Protein AF-A0A1K1T099-F1 (afdb_monomer_lite)

Foldseek 3Di:
DQDDLVNLLVCLVVVVLVVSLVSLVSVLVVCVVVVLVVLNVLSVVLNVVSVVSPSVVNVVSSVVSVVSVCVVVVVVPPPPPPDD

pLDDT: mean 84.73, std 11.06, range [43.66, 93.56]

Sequence (84 aa):
MVASLETIRATVAGGDVAVALACLHALKGAFAIIDEAEVMAACVRLEERGARGDVAEIDQALDELAALIDAALSRRAPRAVAPC

Secondary structure (DSSP, 8-state):
-PPPHHHHHHHHHTT-HHHHHHHHHHHHHHHHHTT-HHHHHHHHHHHHHHTTT-HHHHHHHHHHHHHHHHHHHHHHS-------

Radius of gyration: 14.25 Å; chains: 1; bounding box: 44×34×29 Å

Structure (mmCIF, N/CA/C/O backbone):
data_AF-A0A1K1T099-F1
#
_entry.id   AF-A0A1K1T099-F1
#
loop_
_atom_site.group_PDB
_atom_site.id
_atom_site.type_symbol
_atom_site.label_atom_id
_atom_site.label_alt_id
_atom_site.label_comp_id
_atom_site.label_asym_id
_atom_site.label_entity_id
_atom_site.label_seq_id
_atom_site.pdbx_PDB_ins_code
_atom_site.Cartn_x
_atom_site.Cartn_y
_atom_site.Cartn_z
_atom_site.occupancy
_atom_site.B_iso_or_equiv
_atom_site.auth_seq_id
_atom_site.auth_comp_id
_atom_site.auth_asym_id
_atom_site.auth_atom_id
_atom_site.pdbx_PDB_model_num
ATOM 1 N N . MET A 1 1 ? 13.615 8.383 2.623 1.00 43.66 1 MET A N 1
ATOM 2 C CA . MET A 1 1 ? 13.320 7.062 3.215 1.00 43.66 1 MET A CA 1
ATOM 3 C C . MET A 1 1 ? 12.025 6.576 2.601 1.00 43.66 1 MET A C 1
ATOM 5 O O . MET A 1 1 ? 11.030 7.272 2.738 1.00 43.66 1 MET A O 1
ATOM 9 N N . VAL A 1 2 ? 12.043 5.463 1.868 1.00 53.69 2 VAL A N 1
ATOM 10 C CA . VAL A 1 2 ? 10.800 4.799 1.445 1.00 53.69 2 VAL A CA 1
ATOM 11 C C . VAL A 1 2 ? 10.196 4.181 2.705 1.00 53.69 2 VAL A C 1
ATOM 13 O O . VAL A 1 2 ? 10.917 3.514 3.447 1.00 53.69 2 VAL A O 1
ATOM 16 N N . ALA A 1 3 ? 8.932 4.473 3.009 1.00 66.69 3 ALA A N 1
ATOM 17 C CA . ALA A 1 3 ? 8.266 3.888 4.168 1.00 66.69 3 ALA A CA 1
ATOM 18 C C . ALA A 1 3 ? 8.126 2.371 3.973 1.00 66.69 3 ALA A C 1
ATOM 20 O O . ALA A 1 3 ? 7.775 1.919 2.882 1.00 66.69 3 ALA A O 1
ATOM 21 N N . SER A 1 4 ? 8.409 1.588 5.016 1.00 79.56 4 SER A N 1
ATOM 22 C CA . SER A 1 4 ? 8.150 0.147 4.995 1.00 79.56 4 SER A CA 1
ATOM 23 C C . SER A 1 4 ? 6.642 -0.117 5.033 1.00 79.56 4 SER A C 1
ATOM 25 O O . SER A 1 4 ? 5.880 0.682 5.580 1.00 79.56 4 SER A O 1
ATOM 27 N N . LEU A 1 5 ? 6.201 -1.262 4.506 1.00 85.56 5 LEU A N 1
ATOM 28 C CA . LEU A 1 5 ? 4.799 -1.693 4.623 1.00 85.56 5 LEU A CA 1
ATOM 29 C C . LEU A 1 5 ? 4.335 -1.761 6.086 1.00 85.56 5 LEU A C 1
ATOM 31 O O . LEU A 1 5 ? 3.194 -1.432 6.387 1.00 85.56 5 LEU A O 1
ATOM 35 N N . GLU A 1 6 ? 5.235 -2.113 7.002 1.00 86.50 6 GLU A N 1
ATOM 36 C CA . GLU A 1 6 ? 4.990 -2.092 8.447 1.00 86.50 6 GLU A CA 1
ATOM 37 C C . GLU A 1 6 ? 4.664 -0.680 8.964 1.00 86.50 6 GLU A C 1
ATOM 39 O O . GLU A 1 6 ? 3.726 -0.505 9.738 1.00 86.50 6 GLU A O 1
ATOM 44 N N . THR A 1 7 ? 5.365 0.348 8.471 1.00 88.00 7 THR A N 1
ATOM 45 C CA . THR A 1 7 ? 5.067 1.752 8.808 1.00 88.00 7 THR A CA 1
ATOM 46 C C . THR A 1 7 ? 3.675 2.154 8.312 1.00 88.00 7 THR A C 1
ATOM 48 O O . THR A 1 7 ? 2.928 2.845 9.007 1.00 88.00 7 THR A O 1
ATOM 51 N N . ILE A 1 8 ? 3.294 1.693 7.117 1.00 89.06 8 ILE A N 1
ATOM 52 C CA . ILE A 1 8 ? 1.969 1.956 6.544 1.00 89.06 8 ILE A CA 1
ATOM 53 C C . ILE A 1 8 ? 0.881 1.287 7.398 1.00 89.06 8 ILE A C 1
ATOM 55 O O . ILE A 1 8 ? -0.094 1.937 7.755 1.00 89.06 8 ILE A O 1
ATOM 59 N N . ARG A 1 9 ? 1.071 0.036 7.831 1.00 89.56 9 ARG A N 1
ATOM 60 C CA . ARG A 1 9 ? 0.119 -0.637 8.736 1.00 89.56 9 ARG A CA 1
ATOM 61 C C . ARG A 1 9 ? -0.007 0.056 10.086 1.00 89.56 9 ARG A C 1
ATOM 63 O O . ARG A 1 9 ? -1.120 0.261 10.560 1.00 89.56 9 ARG A O 1
ATOM 70 N N . ALA A 1 10 ? 1.112 0.457 10.688 1.00 89.94 10 ALA A N 1
ATOM 71 C CA . ALA A 1 10 ? 1.104 1.141 11.979 1.00 89.94 10 ALA A CA 1
ATOM 72 C C .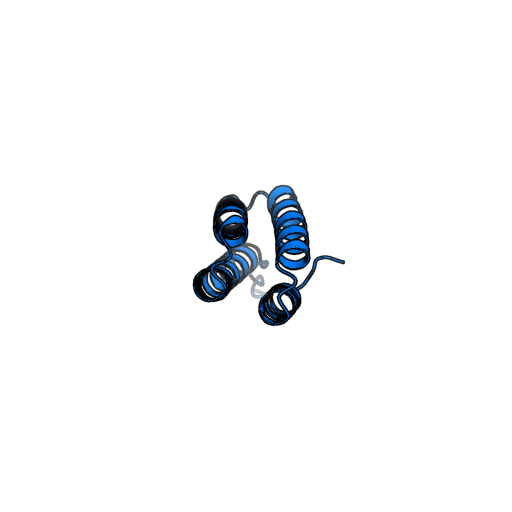 ALA A 1 10 ? 0.331 2.471 11.921 1.00 89.94 10 ALA A C 1
ATOM 74 O O . ALA A 1 10 ? -0.433 2.782 12.831 1.00 89.94 10 ALA A O 1
ATOM 75 N N . THR A 1 11 ? 0.487 3.232 10.833 1.00 89.50 11 THR A N 1
ATOM 76 C CA . THR A 1 11 ? -0.243 4.497 10.631 1.00 89.50 11 THR A CA 1
ATOM 77 C C . THR A 1 11 ? -1.734 4.278 10.390 1.00 89.50 11 THR A C 1
ATOM 79 O O . THR A 1 11 ? -2.548 4.994 10.968 1.00 89.50 11 THR A O 1
A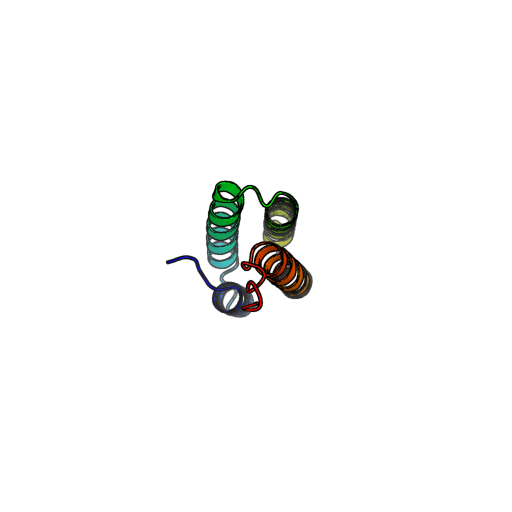TOM 82 N N . VAL A 1 12 ? -2.114 3.245 9.630 1.00 87.81 12 VAL A N 1
ATOM 83 C CA . VAL A 1 12 ? -3.522 2.841 9.475 1.00 87.81 12 VAL A CA 1
ATOM 84 C C . VAL A 1 12 ? -4.136 2.445 10.823 1.00 87.81 12 VAL A C 1
ATOM 86 O O . VAL A 1 12 ? -5.201 2.948 11.176 1.00 87.81 12 VAL A O 1
ATOM 89 N N . ALA A 1 13 ? -3.455 1.604 11.607 1.00 87.62 13 ALA A N 1
ATOM 90 C CA . ALA A 1 13 ? -3.926 1.162 12.922 1.00 87.62 13 ALA A CA 1
ATOM 91 C C . ALA A 1 13 ? -4.033 2.312 13.942 1.00 87.62 13 ALA A C 1
ATOM 93 O O . ALA A 1 13 ? -4.896 2.285 14.817 1.00 87.62 13 ALA A O 1
ATOM 94 N N . GLY A 1 14 ? -3.181 3.334 13.814 1.00 88.25 14 GLY A N 1
ATOM 95 C CA . GLY A 1 14 ? -3.239 4.566 14.605 1.00 88.25 14 GLY A CA 1
ATOM 96 C C . GLY A 1 14 ? -4.354 5.537 14.199 1.00 88.25 14 GLY A C 1
ATOM 97 O O . GLY A 1 14 ? -4.570 6.524 14.896 1.00 88.25 14 GLY A O 1
ATOM 98 N N . GLY A 1 15 ? -5.070 5.271 13.099 1.00 86.25 15 GLY A N 1
ATOM 99 C CA . GLY A 1 15 ? -6.111 6.151 12.555 1.00 86.25 15 GLY A CA 1
ATOM 100 C C . GLY A 1 15 ? -5.588 7.255 11.626 1.00 86.25 15 GLY A C 1
ATOM 101 O O . GLY A 1 15 ? -6.378 8.021 11.074 1.00 86.25 15 GLY A O 1
ATOM 102 N N . ASP A 1 16 ? -4.278 7.308 11.378 1.00 89.50 16 ASP A N 1
ATOM 103 C CA . ASP A 1 16 ? -3.619 8.303 10.530 1.00 89.50 16 ASP A CA 1
ATOM 104 C C . ASP A 1 16 ? -3.642 7.887 9.048 1.00 89.50 16 ASP A C 1
ATOM 106 O O . ASP A 1 16 ? -2.614 7.801 8.368 1.00 89.50 16 ASP A O 1
ATOM 110 N N . VAL A 1 17 ? -4.843 7.643 8.514 1.00 84.81 17 VAL A N 1
ATOM 111 C CA . VAL A 1 17 ? -5.047 7.156 7.134 1.00 84.81 17 VAL A CA 1
ATOM 112 C C . VAL A 1 17 ? -4.418 8.094 6.095 1.00 84.81 17 VAL A C 1
ATOM 114 O O . VAL A 1 17 ? -3.870 7.638 5.095 1.00 84.81 17 VAL A O 1
ATOM 117 N N . ALA A 1 18 ? -4.414 9.407 6.342 1.00 87.81 18 ALA A N 1
ATOM 118 C CA . ALA A 1 18 ? -3.771 10.378 5.454 1.00 87.81 18 ALA A CA 1
ATOM 119 C C . ALA A 1 18 ? -2.250 10.159 5.333 1.00 87.81 18 ALA A C 1
ATOM 121 O O . ALA A 1 18 ? -1.687 10.285 4.244 1.00 87.81 18 ALA A O 1
ATOM 122 N N . VAL A 1 19 ? -1.586 9.796 6.435 1.00 89.81 19 VAL A N 1
ATOM 123 C CA . VAL A 1 19 ? -0.149 9.492 6.442 1.00 89.81 19 VAL A CA 1
ATOM 124 C C . VAL A 1 19 ? 0.107 8.175 5.714 1.00 89.81 19 VAL A C 1
ATOM 126 O O . VAL A 1 19 ? 1.004 8.108 4.874 1.00 89.81 19 VAL A O 1
ATOM 129 N N . ALA A 1 20 ? -0.729 7.162 5.955 1.00 88.88 20 ALA A N 1
ATOM 130 C CA . ALA A 1 20 ? -0.655 5.887 5.249 1.00 88.88 20 ALA A CA 1
ATOM 131 C C . ALA A 1 20 ? -0.770 6.059 3.723 1.00 88.88 20 ALA A C 1
ATOM 133 O O . ALA A 1 20 ? 0.037 5.508 2.971 1.00 88.88 20 ALA A O 1
ATOM 134 N N . LEU A 1 21 ? -1.717 6.884 3.261 1.00 88.56 21 LEU A N 1
ATOM 135 C CA . LEU A 1 21 ? -1.899 7.215 1.845 1.00 88.56 21 LEU A CA 1
ATOM 136 C C . LEU A 1 21 ? -0.686 7.944 1.249 1.00 88.56 21 LEU A C 1
ATOM 138 O O . LEU A 1 21 ? -0.254 7.617 0.144 1.00 88.56 21 LEU A O 1
ATOM 142 N N . ALA A 1 22 ? -0.087 8.887 1.979 1.00 90.56 22 ALA A N 1
ATOM 143 C CA . ALA A 1 22 ? 1.131 9.564 1.531 1.00 90.56 22 ALA A CA 1
ATOM 144 C C . ALA A 1 22 ? 2.315 8.588 1.393 1.00 90.56 22 ALA A C 1
ATOM 146 O O . ALA A 1 22 ? 3.082 8.656 0.427 1.00 90.56 22 ALA A O 1
ATOM 147 N N . CYS A 1 23 ? 2.446 7.642 2.325 1.00 91.06 23 CYS A N 1
ATOM 148 C CA . CYS A 1 23 ? 3.454 6.589 2.254 1.00 91.06 23 CYS A CA 1
ATOM 149 C C . CYS A 1 23 ? 3.221 5.639 1.067 1.00 91.06 23 CYS A C 1
ATOM 151 O O . CYS A 1 23 ? 4.176 5.319 0.355 1.00 91.06 23 CYS A O 1
ATOM 153 N N . LEU A 1 24 ? 1.971 5.241 0.805 1.00 90.75 24 LEU A N 1
ATOM 154 C CA . LEU A 1 24 ? 1.593 4.446 -0.370 1.00 90.75 24 LEU A CA 1
ATOM 155 C C . LEU A 1 24 ? 1.923 5.166 -1.681 1.00 90.75 24 LEU A C 1
ATOM 157 O O . LEU A 1 24 ? 2.465 4.555 -2.605 1.00 90.75 24 LEU A O 1
ATOM 161 N N . HIS A 1 25 ? 1.674 6.473 -1.744 1.00 90.81 25 HIS A N 1
ATOM 162 C CA . HIS A 1 25 ? 2.005 7.286 -2.908 1.00 90.81 25 HIS A CA 1
ATOM 163 C C . HIS A 1 25 ? 3.513 7.310 -3.191 1.00 90.81 25 HIS A C 1
ATOM 165 O O . HIS A 1 25 ? 3.950 7.138 -4.333 1.00 90.81 25 HIS A O 1
ATOM 171 N N . ALA A 1 26 ? 4.329 7.470 -2.147 1.00 91.38 26 ALA A N 1
ATOM 172 C CA . ALA A 1 26 ? 5.782 7.417 -2.269 1.00 91.38 26 ALA A CA 1
ATOM 173 C C . ALA A 1 26 ? 6.271 6.028 -2.724 1.00 91.38 26 ALA A C 1
ATOM 175 O O . ALA A 1 26 ? 7.155 5.935 -3.578 1.00 91.38 26 ALA A O 1
ATOM 176 N N . LEU A 1 27 ? 5.669 4.953 -2.202 1.00 90.62 27 LEU A N 1
ATOM 177 C CA . LEU A 1 27 ? 5.973 3.575 -2.594 1.00 90.62 27 LEU A CA 1
ATOM 178 C C . LEU A 1 27 ? 5.644 3.326 -4.072 1.00 90.62 27 LEU A C 1
ATOM 180 O O . LEU A 1 27 ? 6.474 2.798 -4.809 1.00 90.62 27 LEU A O 1
ATOM 184 N N . LYS A 1 28 ? 4.475 3.786 -4.534 1.00 91.50 28 LYS A N 1
ATOM 185 C CA . LYS A 1 28 ? 4.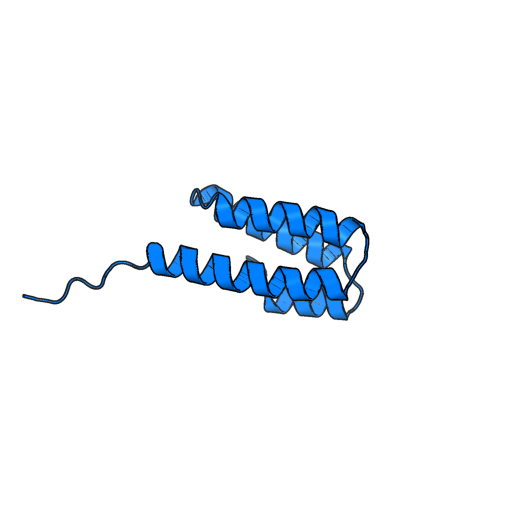088 3.762 -5.951 1.00 91.50 28 LYS A CA 1
ATOM 186 C C . LYS A 1 28 ? 5.134 4.445 -6.832 1.00 91.50 28 LYS A C 1
ATOM 188 O O . LYS A 1 28 ? 5.518 3.887 -7.855 1.00 91.50 28 LYS A O 1
ATOM 193 N N . GLY A 1 29 ? 5.623 5.618 -6.424 1.00 91.38 29 GLY A N 1
ATOM 194 C CA . GLY A 1 29 ? 6.685 6.337 -7.133 1.00 91.38 29 GLY A CA 1
ATOM 195 C C . GLY A 1 29 ? 7.986 5.535 -7.242 1.00 91.38 29 GLY A C 1
ATOM 196 O O . GLY A 1 29 ? 8.598 5.504 -8.306 1.00 91.38 29 GLY A O 1
ATOM 197 N N . ALA A 1 30 ? 8.379 4.825 -6.181 1.00 90.06 30 ALA A N 1
ATOM 198 C CA . ALA A 1 30 ? 9.558 3.959 -6.209 1.00 90.06 30 ALA A CA 1
ATOM 199 C C . ALA A 1 30 ? 9.407 2.796 -7.208 1.00 90.06 30 ALA A C 1
ATOM 201 O O . ALA A 1 30 ? 10.335 2.517 -7.966 1.00 90.06 30 ALA A O 1
ATOM 202 N N . PHE A 1 31 ? 8.233 2.158 -7.262 1.00 90.38 31 PHE A N 1
ATOM 203 C CA . PHE A 1 31 ? 7.960 1.084 -8.224 1.00 90.38 31 PHE A CA 1
ATOM 204 C C . PHE A 1 31 ? 7.770 1.581 -9.663 1.00 90.38 31 PHE A C 1
ATOM 206 O O . PHE A 1 31 ? 8.109 0.859 -10.599 1.00 90.38 31 PHE A O 1
ATOM 213 N N . ALA A 1 32 ? 7.334 2.830 -9.850 1.00 91.06 32 ALA A N 1
ATOM 214 C CA . ALA A 1 32 ? 7.295 3.476 -11.161 1.00 91.06 32 ALA A CA 1
ATOM 215 C C . ALA A 1 32 ? 8.691 3.671 -11.764 1.00 91.06 32 ALA A C 1
ATOM 217 O O . ALA A 1 32 ? 8.868 3.489 -12.964 1.00 91.06 32 ALA A O 1
ATOM 218 N N . ILE A 1 33 ? 9.699 3.976 -10.940 1.00 91.88 33 ILE A N 1
ATOM 219 C CA . ILE A 1 33 ? 11.093 4.117 -11.398 1.00 91.88 33 ILE A CA 1
ATOM 220 C C . ILE A 1 33 ? 11.632 2.799 -11.968 1.00 91.88 33 ILE A C 1
ATOM 222 O O . ILE A 1 33 ? 12.446 2.818 -12.889 1.00 91.88 33 ILE A O 1
ATOM 226 N N . ILE A 1 34 ? 11.192 1.660 -11.427 1.00 88.62 34 ILE A N 1
ATOM 227 C CA . ILE A 1 34 ? 11.648 0.338 -11.866 1.00 88.62 34 ILE A CA 1
ATOM 228 C C . ILE A 1 34 ? 10.683 -0.354 -12.835 1.00 88.62 34 ILE A C 1
ATOM 230 O O . ILE A 1 34 ? 10.959 -1.485 -13.215 1.00 88.62 34 ILE A O 1
ATOM 234 N N . ASP A 1 35 ? 9.614 0.308 -13.279 1.00 89.94 35 ASP A N 1
ATOM 235 C CA . ASP A 1 35 ? 8.619 -0.223 -14.226 1.00 89.94 35 ASP A CA 1
ATOM 236 C C . ASP A 1 35 ? 7.893 -1.495 -13.730 1.00 89.94 35 ASP A C 1
ATOM 238 O O . ASP A 1 35 ? 7.704 -2.471 -14.452 1.00 89.94 35 ASP A O 1
ATOM 242 N N . GLU A 1 36 ? 7.501 -1.520 -12.451 1.00 91.56 36 GLU A N 1
ATOM 243 C CA . GLU A 1 36 ? 6.668 -2.594 -11.883 1.00 91.56 36 GLU A CA 1
ATOM 244 C C . GLU A 1 36 ? 5.178 -2.226 -11.930 1.00 91.56 36 GLU A C 1
ATOM 246 O O . GLU A 1 36 ? 4.573 -1.814 -10.934 1.00 91.56 36 GLU A O 1
ATOM 251 N N . ALA A 1 37 ? 4.571 -2.392 -13.106 1.00 89.69 37 ALA A N 1
ATOM 252 C CA . ALA A 1 37 ? 3.183 -2.004 -13.364 1.00 89.69 37 ALA A CA 1
ATOM 253 C C . ALA A 1 37 ? 2.158 -2.681 -12.430 1.00 89.69 37 ALA A C 1
ATOM 255 O O . ALA A 1 37 ? 1.199 -2.038 -11.996 1.00 89.69 37 ALA A O 1
ATOM 256 N N . GLU A 1 38 ? 2.355 -3.958 -12.082 1.00 90.62 38 GLU A N 1
ATOM 257 C CA . GLU A 1 38 ? 1.443 -4.692 -11.187 1.00 90.62 38 GLU A CA 1
ATO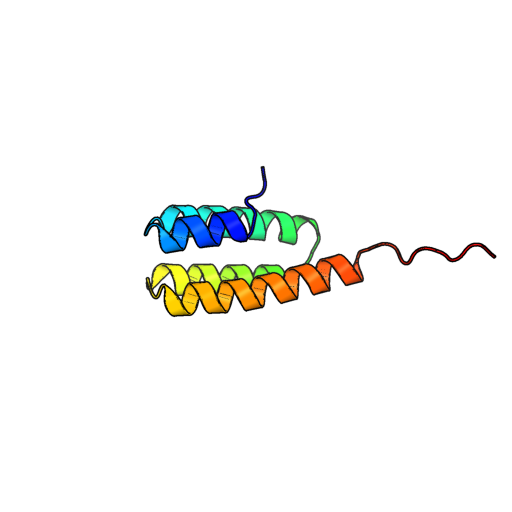M 258 C C . GLU A 1 38 ? 1.430 -4.101 -9.773 1.00 90.62 38 GLU A C 1
ATOM 260 O O . GLU A 1 38 ? 0.360 -3.897 -9.191 1.00 90.62 38 GLU A O 1
ATOM 265 N N . VAL A 1 39 ? 2.613 -3.772 -9.244 1.00 92.06 39 VAL A N 1
ATOM 266 C CA . VAL A 1 39 ? 2.765 -3.164 -7.918 1.00 92.06 39 VAL A CA 1
ATOM 267 C C . VAL A 1 39 ? 2.188 -1.748 -7.920 1.00 92.06 39 VAL A C 1
ATOM 269 O O . VAL A 1 39 ? 1.447 -1.380 -7.011 1.00 92.06 39 VAL A O 1
ATOM 272 N N . MET A 1 40 ? 2.437 -0.969 -8.978 1.00 93.56 40 MET A N 1
ATOM 273 C CA . MET A 1 40 ? 1.844 0.363 -9.128 1.00 93.56 40 MET A CA 1
ATOM 274 C C . MET A 1 40 ? 0.313 0.319 -9.138 1.00 93.56 40 MET A C 1
ATOM 276 O O . MET A 1 40 ? -0.328 1.118 -8.454 1.00 93.56 40 MET A O 1
ATOM 280 N N . ALA A 1 41 ? -0.282 -0.616 -9.884 1.00 91.75 41 ALA A N 1
ATOM 281 C CA . ALA A 1 41 ? -1.731 -0.772 -9.947 1.00 91.75 41 ALA A CA 1
ATOM 282 C C . ALA A 1 41 ? -2.323 -1.180 -8.588 1.00 91.75 41 ALA A C 1
ATOM 284 O O . ALA A 1 41 ? -3.407 -0.721 -8.227 1.00 91.75 41 ALA A O 1
ATOM 285 N N . ALA A 1 42 ? -1.615 -2.012 -7.818 1.00 92.62 42 ALA A N 1
ATOM 286 C CA . ALA A 1 42 ? -2.009 -2.354 -6.455 1.00 92.62 42 ALA A CA 1
ATOM 287 C C . ALA A 1 42 ? -1.974 -1.133 -5.523 1.00 92.62 42 ALA A C 1
ATOM 289 O O . ALA A 1 42 ? -2.945 -0.904 -4.803 1.00 92.62 42 ALA A O 1
ATOM 290 N N . CYS A 1 43 ? -0.933 -0.296 -5.600 1.00 92.62 43 CYS A N 1
ATOM 291 C CA . CYS A 1 43 ? -0.878 0.952 -4.835 1.00 92.62 43 CYS A CA 1
ATOM 292 C C . CYS A 1 43 ? -2.050 1.893 -5.161 1.00 92.62 43 CYS A C 1
ATOM 294 O O . CYS A 1 43 ? -2.637 2.454 -4.244 1.00 92.62 43 CYS A O 1
ATOM 296 N N . VAL A 1 44 ? -2.430 2.037 -6.438 1.00 91.75 44 VAL A N 1
ATOM 297 C CA . VAL A 1 44 ? -3.584 2.872 -6.838 1.00 91.75 44 VAL A CA 1
ATOM 298 C C . VAL A 1 44 ? -4.888 2.350 -6.232 1.00 91.75 44 VAL A C 1
ATOM 300 O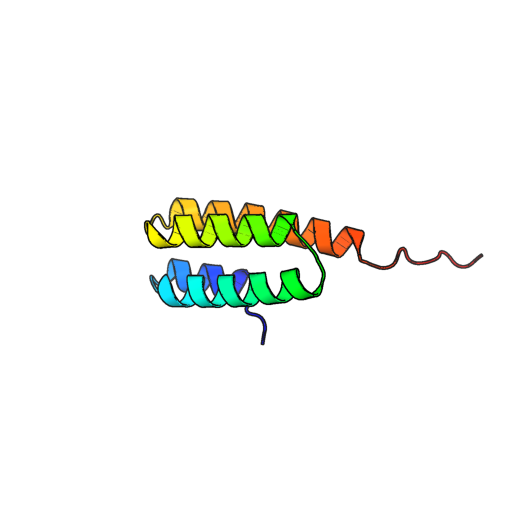 O . VAL A 1 44 ? -5.650 3.121 -5.655 1.00 91.75 44 VAL A O 1
ATOM 303 N N . ARG A 1 45 ? -5.128 1.033 -6.289 1.00 90.62 45 ARG A N 1
ATOM 304 C CA . ARG A 1 45 ? -6.320 0.431 -5.666 1.00 90.62 45 ARG A CA 1
ATOM 305 C C . ARG A 1 45 ? -6.345 0.643 -4.151 1.00 90.62 45 ARG A C 1
ATOM 307 O O . ARG A 1 45 ? -7.411 0.894 -3.596 1.00 90.62 45 ARG A O 1
ATOM 314 N N . LEU A 1 46 ? -5.193 0.568 -3.477 1.00 90.19 46 LEU A N 1
ATOM 315 C CA . LEU A 1 46 ? -5.106 0.887 -2.048 1.00 90.19 46 LEU A CA 1
ATOM 316 C C . LEU A 1 46 ? -5.402 2.358 -1.759 1.00 90.19 46 LEU A C 1
ATOM 318 O O . LEU A 1 46 ? -6.073 2.642 -0.772 1.00 90.19 46 LEU A O 1
ATOM 322 N N . GLU A 1 47 ? -4.921 3.284 -2.591 1.00 90.31 47 GLU A N 1
ATOM 323 C CA . GLU A 1 47 ? -5.210 4.713 -2.432 1.00 90.31 47 GLU A CA 1
ATOM 324 C C . GLU A 1 47 ? -6.729 4.975 -2.504 1.00 90.31 47 GLU A C 1
ATOM 326 O O . GLU A 1 47 ? -7.285 5.677 -1.658 1.00 90.31 47 GLU A O 1
ATOM 331 N N . GLU A 1 48 ? -7.421 4.342 -3.458 1.00 88.19 48 GLU A N 1
ATOM 332 C CA . GLU A 1 48 ? -8.880 4.435 -3.618 1.00 88.19 48 GLU A CA 1
ATOM 333 C C . GLU A 1 48 ? -9.657 3.819 -2.445 1.00 88.19 48 GLU A C 1
ATOM 335 O O . GLU A 1 48 ? -10.660 4.385 -2.004 1.00 88.19 48 GLU A O 1
ATOM 340 N N . ARG A 1 49 ? -9.201 2.671 -1.925 1.00 85.50 49 ARG A N 1
ATOM 341 C CA . ARG A 1 49 ? -9.775 2.019 -0.734 1.00 85.50 49 ARG A CA 1
ATOM 342 C C . ARG A 1 49 ? -9.559 2.857 0.522 1.00 85.50 49 ARG A C 1
ATOM 344 O O . ARG A 1 49 ? -10.498 3.092 1.278 1.00 85.50 49 ARG A O 1
ATOM 351 N N . GLY A 1 50 ? -8.349 3.383 0.707 1.00 83.50 50 GLY A N 1
ATOM 352 C CA . GLY A 1 50 ? -8.005 4.237 1.840 1.00 83.50 50 GLY A CA 1
ATOM 353 C C . GLY A 1 50 ? -8.832 5.519 1.892 1.00 83.50 50 GLY A C 1
ATOM 354 O O . GLY A 1 50 ? -9.243 5.937 2.971 1.00 83.50 50 GLY A O 1
ATOM 355 N N . ALA A 1 51 ? -9.187 6.087 0.737 1.00 83.06 51 ALA A N 1
ATOM 356 C CA . ALA A 1 51 ? -10.098 7.228 0.663 1.00 83.06 51 ALA A CA 1
ATOM 357 C C . ALA A 1 51 ? -11.526 6.923 1.170 1.00 83.06 51 ALA A C 1
ATOM 359 O O . ALA A 1 51 ? -12.248 7.848 1.539 1.00 83.06 51 ALA A O 1
ATOM 360 N N . ARG A 1 52 ? -11.942 5.647 1.209 1.00 83.94 52 ARG A N 1
ATOM 361 C CA . ARG A 1 52 ? -13.247 5.208 1.743 1.00 83.94 52 ARG A CA 1
ATOM 362 C C . ARG A 1 52 ? -13.224 4.942 3.251 1.00 83.94 52 ARG A C 1
ATOM 364 O O . ARG A 1 52 ? -14.290 4.847 3.849 1.00 83.94 52 ARG A O 1
ATOM 371 N N . GLY A 1 53 ? -12.039 4.855 3.859 1.00 76.75 53 GLY A N 1
ATOM 372 C CA . GLY A 1 53 ? -11.866 4.724 5.309 1.00 76.75 53 GLY A CA 1
ATOM 373 C C . GLY A 1 53 ? -12.138 3.332 5.890 1.00 76.75 53 GLY A C 1
ATOM 374 O O . GLY A 1 53 ? -12.251 3.212 7.108 1.00 76.75 53 GLY A O 1
ATOM 375 N N . ASP A 1 54 ? -12.234 2.284 5.067 1.00 81.31 54 ASP A N 1
ATOM 376 C CA . ASP A 1 54 ? -12.392 0.909 5.558 1.00 81.31 54 ASP A CA 1
ATOM 377 C C . ASP A 1 54 ? -11.031 0.319 5.960 1.00 81.31 54 ASP A C 1
ATOM 379 O O . ASP A 1 54 ? -10.263 -0.173 5.136 1.00 81.31 54 ASP A O 1
ATOM 383 N N . VAL A 1 55 ? -10.719 0.399 7.254 1.00 81.44 55 VAL A N 1
ATOM 384 C CA . VAL A 1 55 ? -9.444 -0.061 7.827 1.00 81.44 55 VAL A CA 1
ATOM 385 C C . VAL A 1 55 ? -9.199 -1.556 7.602 1.00 81.44 55 VAL A C 1
ATOM 387 O O . VAL A 1 55 ? -8.061 -1.946 7.343 1.00 81.44 55 VAL A O 1
ATOM 390 N N . ALA A 1 56 ? -10.240 -2.390 7.669 1.00 83.06 56 ALA A N 1
ATOM 391 C CA . ALA A 1 56 ? -10.095 -3.831 7.473 1.00 83.06 56 ALA A CA 1
ATOM 392 C C . ALA A 1 56 ? -9.781 -4.154 6.006 1.00 83.06 56 ALA A C 1
ATOM 394 O O . ALA A 1 56 ? -8.910 -4.978 5.721 1.00 83.06 56 ALA A O 1
ATOM 395 N N . GLU A 1 57 ? -10.438 -3.456 5.075 1.00 84.19 57 GLU A N 1
ATOM 396 C CA . GLU A 1 57 ? -10.145 -3.580 3.646 1.00 84.19 57 GLU A CA 1
ATOM 397 C C . GLU A 1 57 ? -8.721 -3.098 3.317 1.00 84.19 57 GLU A C 1
ATOM 399 O O . GLU A 1 57 ? -8.039 -3.702 2.487 1.00 84.19 57 GLU A O 1
ATOM 404 N N . ILE A 1 58 ? -8.241 -2.039 3.982 1.00 85.69 58 ILE A N 1
ATOM 405 C CA . ILE A 1 58 ? -6.872 -1.531 3.808 1.00 85.69 58 ILE A CA 1
ATOM 406 C C . ILE A 1 58 ? -5.837 -2.562 4.268 1.00 85.69 58 ILE A C 1
ATOM 408 O O . ILE A 1 58 ? -4.861 -2.783 3.553 1.00 85.69 58 ILE A O 1
ATOM 412 N N . ASP A 1 59 ? -6.029 -3.205 5.422 1.00 86.12 59 ASP A N 1
ATOM 413 C CA . ASP A 1 59 ? -5.047 -4.160 5.952 1.00 86.12 59 ASP A CA 1
ATOM 414 C C . ASP A 1 59 ? -4.931 -5.412 5.069 1.00 86.12 59 ASP A C 1
ATOM 416 O O . ASP A 1 59 ? -3.827 -5.808 4.689 1.00 86.12 59 ASP A O 1
ATOM 420 N N . GLN A 1 60 ? -6.064 -5.955 4.608 1.00 86.88 60 GLN A N 1
ATOM 421 C CA . GLN A 1 60 ? -6.059 -7.055 3.639 1.00 86.88 60 GLN A CA 1
ATOM 422 C C . GLN A 1 60 ? -5.376 -6.653 2.323 1.00 86.88 60 GLN A C 1
ATOM 424 O O . GLN A 1 60 ? -4.602 -7.416 1.746 1.00 86.88 60 GLN A O 1
ATOM 429 N N . ALA A 1 61 ? -5.622 -5.434 1.847 1.00 88.38 61 ALA A N 1
ATOM 430 C CA . ALA A 1 61 ? -4.987 -4.934 0.637 1.00 88.38 61 ALA A CA 1
ATOM 431 C C . ALA A 1 61 ? -3.464 -4.744 0.818 1.00 88.38 61 ALA A C 1
ATOM 433 O O . ALA A 1 61 ? -2.694 -4.954 -0.123 1.00 88.38 61 ALA A O 1
ATOM 434 N N . LEU A 1 62 ? -3.004 -4.385 2.021 1.00 90.44 62 LEU A N 1
ATOM 435 C CA . LEU A 1 62 ? -1.578 -4.295 2.344 1.00 90.44 62 LEU A CA 1
ATOM 436 C C . LEU A 1 62 ? -0.890 -5.670 2.322 1.00 90.44 62 LEU A C 1
ATOM 438 O O . LEU A 1 62 ? 0.276 -5.740 1.929 1.00 90.44 62 LEU A O 1
ATOM 442 N N . ASP A 1 63 ? -1.588 -6.756 2.675 1.00 91.44 63 ASP A N 1
ATOM 443 C CA . ASP A 1 63 ? -1.077 -8.129 2.519 1.00 91.44 63 ASP A CA 1
ATOM 444 C C . ASP A 1 63 ? -0.887 -8.508 1.048 1.00 91.44 63 ASP A C 1
ATOM 446 O O . ASP A 1 63 ? 0.169 -9.013 0.660 1.00 91.44 63 ASP A O 1
ATOM 450 N N . GLU A 1 64 ? -1.879 -8.207 0.208 1.00 91.31 64 GLU A N 1
ATOM 451 C CA . GLU A 1 64 ? -1.796 -8.429 -1.240 1.00 91.31 64 GLU A CA 1
ATOM 452 C C . GLU A 1 64 ? -0.629 -7.644 -1.858 1.00 91.31 64 GLU A C 1
ATOM 454 O O . GLU A 1 64 ? 0.129 -8.172 -2.677 1.00 91.31 64 GLU A O 1
ATOM 459 N N . LEU A 1 65 ? -0.449 -6.387 -1.437 1.00 92.25 65 LEU A N 1
ATOM 460 C CA . LEU A 1 65 ? 0.653 -5.542 -1.889 1.00 92.25 65 LEU A CA 1
ATOM 461 C C . LEU A 1 65 ? 2.016 -6.101 -1.459 1.00 92.25 65 LEU A C 1
ATOM 463 O O . LEU A 1 65 ? 2.949 -6.086 -2.261 1.00 92.25 65 LEU A O 1
ATOM 467 N N . ALA A 1 66 ? 2.134 -6.622 -0.234 1.00 91.94 66 ALA A N 1
ATOM 468 C CA . ALA A 1 66 ? 3.359 -7.258 0.248 1.00 91.94 66 ALA A CA 1
ATOM 469 C C . ALA A 1 66 ? 3.762 -8.443 -0.638 1.00 91.94 66 ALA A C 1
ATOM 471 O O . ALA A 1 66 ? 4.896 -8.503 -1.112 1.00 91.94 66 ALA A O 1
ATOM 472 N N . ALA A 1 67 ? 2.811 -9.330 -0.942 1.00 92.12 67 ALA A N 1
ATOM 473 C CA . ALA A 1 67 ? 3.057 -10.489 -1.792 1.00 92.12 67 ALA A CA 1
ATOM 474 C C . ALA A 1 67 ? 3.493 -10.092 -3.215 1.00 92.12 67 ALA A C 1
ATOM 476 O O . ALA A 1 67 ? 4.396 -10.706 -3.788 1.00 92.12 67 ALA A O 1
ATOM 477 N N . LEU A 1 68 ? 2.885 -9.045 -3.787 1.00 92.75 68 LEU A N 1
ATOM 478 C CA . LEU A 1 68 ? 3.266 -8.525 -5.104 1.00 92.75 68 LEU A CA 1
ATOM 479 C C . LEU A 1 68 ? 4.670 -7.920 -5.105 1.00 92.75 68 LEU A C 1
ATOM 481 O O . LEU A 1 68 ? 5.429 -8.144 -6.048 1.00 92.75 68 LEU A O 1
ATOM 485 N N . ILE A 1 69 ? 5.021 -7.178 -4.055 1.00 91.31 69 ILE A N 1
ATOM 486 C CA . ILE A 1 69 ? 6.357 -6.605 -3.887 1.00 91.31 69 ILE A CA 1
ATOM 487 C C . ILE A 1 69 ? 7.400 -7.714 -3.786 1.00 91.31 69 ILE A C 1
ATOM 489 O O . ILE A 1 69 ? 8.385 -7.684 -4.523 1.00 91.31 69 ILE A O 1
ATOM 493 N N . ASP A 1 70 ? 7.168 -8.722 -2.948 1.00 91.12 70 ASP A N 1
ATOM 494 C CA . ASP A 1 70 ? 8.087 -9.848 -2.795 1.00 91.12 70 ASP A CA 1
ATOM 495 C C . ASP A 1 70 ? 8.258 -10.615 -4.109 1.00 91.12 70 ASP A C 1
ATOM 497 O O . ASP A 1 70 ? 9.382 -10.948 -4.494 1.00 91.12 70 ASP A O 1
ATOM 501 N N . ALA A 1 71 ? 7.171 -10.842 -4.850 1.00 90.38 71 ALA A N 1
ATOM 502 C CA . ALA A 1 71 ? 7.226 -11.474 -6.164 1.00 90.38 71 ALA A CA 1
ATOM 503 C C . ALA A 1 71 ? 8.018 -10.627 -7.176 1.00 90.38 71 ALA A C 1
ATOM 505 O O . ALA A 1 71 ? 8.884 -11.155 -7.877 1.00 90.38 71 ALA A O 1
ATOM 506 N N . ALA A 1 72 ? 7.761 -9.318 -7.240 1.00 89.00 72 ALA A N 1
ATOM 507 C CA . ALA A 1 72 ? 8.460 -8.386 -8.123 1.00 89.00 72 ALA A CA 1
ATOM 508 C C . ALA A 1 72 ? 9.964 -8.335 -7.828 1.00 89.00 72 ALA A C 1
ATOM 510 O O . ALA A 1 72 ? 10.791 -8.485 -8.732 1.00 89.00 72 ALA A O 1
ATOM 511 N N . LEU A 1 73 ? 10.330 -8.194 -6.554 1.00 88.44 73 LEU A N 1
ATOM 512 C CA . LEU A 1 73 ? 11.722 -8.166 -6.119 1.00 88.44 73 LEU A CA 1
ATOM 513 C C . LEU A 1 73 ? 12.413 -9.515 -6.349 1.00 88.44 73 LEU A C 1
ATOM 515 O O . LEU A 1 73 ? 13.542 -9.534 -6.831 1.00 88.44 73 LEU A O 1
ATOM 519 N N . SER A 1 74 ? 11.732 -10.637 -6.104 1.00 89.81 74 SER A N 1
ATOM 520 C CA . SER A 1 74 ? 12.275 -11.980 -6.356 1.00 89.81 74 SER A CA 1
ATOM 521 C C . SER A 1 74 ? 12.554 -12.235 -7.839 1.00 89.81 74 SER A C 1
ATOM 523 O O . SER A 1 74 ? 13.556 -12.862 -8.173 1.00 89.81 74 SER A O 1
ATOM 525 N N . ARG A 1 75 ? 11.707 -11.727 -8.748 1.00 86.38 75 ARG A N 1
ATOM 526 C CA . ARG A 1 75 ? 11.946 -11.805 -10.203 1.00 86.38 75 ARG A CA 1
ATOM 527 C C . ARG A 1 75 ? 13.163 -10.991 -10.644 1.00 86.38 75 ARG A C 1
ATOM 529 O O . ARG A 1 75 ? 13.809 -11.353 -11.625 1.00 86.38 75 ARG A O 1
ATOM 536 N N . ARG A 1 76 ? 13.451 -9.889 -9.947 1.00 80.19 76 ARG A N 1
ATOM 537 C CA . ARG A 1 76 ? 14.565 -8.975 -10.246 1.00 80.19 76 ARG A CA 1
ATOM 538 C C . ARG A 1 76 ? 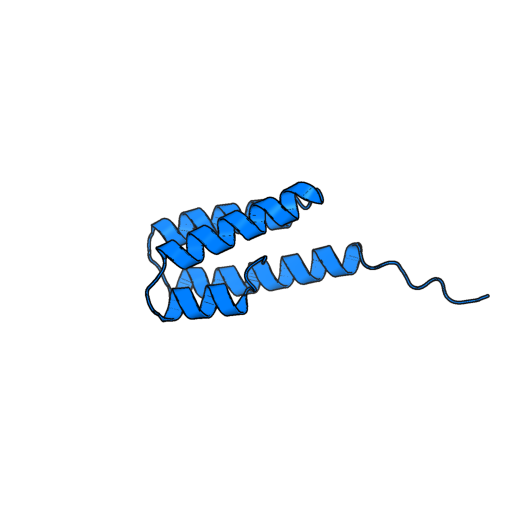15.858 -9.322 -9.537 1.00 80.19 76 ARG A C 1
ATOM 540 O O . ARG A 1 76 ? 16.915 -8.870 -9.979 1.00 80.19 76 ARG A O 1
ATOM 547 N N . ALA A 1 77 ? 15.787 -10.080 -8.445 1.00 79.06 77 ALA A N 1
ATOM 548 C CA . ALA A 1 77 ? 16.965 -10.563 -7.757 1.00 79.06 77 ALA A CA 1
ATOM 549 C C . ALA A 1 77 ? 17.850 -11.281 -8.787 1.00 79.06 77 ALA A C 1
ATOM 551 O O . ALA A 1 77 ? 17.353 -12.143 -9.522 1.00 79.06 77 ALA A O 1
ATOM 552 N N . PRO A 1 78 ? 19.138 -10.911 -8.908 1.00 66.81 78 PRO A N 1
ATOM 553 C CA . PRO A 1 78 ? 20.018 -11.577 -9.845 1.00 66.81 78 PRO A CA 1
ATOM 554 C C . PRO A 1 78 ? 19.976 -13.068 -9.530 1.00 66.81 78 PRO A C 1
ATOM 556 O O . PRO A 1 78 ? 20.245 -13.472 -8.397 1.00 66.81 78 PRO A O 1
ATOM 559 N N . ARG A 1 79 ? 19.615 -13.888 -10.527 1.00 57.91 79 ARG A N 1
ATOM 560 C CA . ARG A 1 79 ? 19.864 -15.328 -10.463 1.00 57.91 79 ARG A CA 1
ATOM 561 C C . ARG A 1 79 ? 21.339 -15.457 -10.133 1.00 57.91 79 ARG A C 1
ATOM 563 O O . ARG A 1 79 ? 22.167 -15.110 -10.972 1.00 57.91 79 ARG A O 1
ATOM 570 N N . ALA A 1 80 ? 21.652 -15.869 -8.906 1.00 55.22 80 ALA A N 1
ATOM 571 C CA . ALA A 1 80 ? 23.013 -16.172 -8.514 1.00 55.22 80 ALA A CA 1
ATOM 572 C C . ALA A 1 80 ? 23.553 -17.125 -9.580 1.00 55.22 80 ALA A C 1
ATOM 574 O O . ALA A 1 80 ? 23.051 -18.240 -9.736 1.00 55.22 80 ALA A O 1
ATOM 575 N N . VAL A 1 81 ? 24.479 -16.630 -10.399 1.00 56.00 81 VAL A N 1
ATOM 576 C CA . VAL A 1 81 ? 25.138 -17.445 -11.407 1.00 56.00 81 VAL A CA 1
ATOM 577 C C . VAL A 1 81 ? 25.909 -18.474 -10.598 1.00 56.00 81 VAL A C 1
ATOM 579 O O . VAL A 1 81 ? 26.840 -18.115 -9.877 1.00 56.00 81 VAL A O 1
ATOM 582 N N . ALA A 1 82 ? 25.449 -19.725 -10.623 1.00 52.28 82 ALA A N 1
ATOM 583 C CA . ALA A 1 82 ? 26.188 -20.814 -10.012 1.00 52.28 82 ALA A CA 1
ATOM 584 C C . ALA A 1 82 ? 27.592 -20.817 -10.642 1.00 52.28 82 ALA A C 1
ATOM 586 O O . ALA A 1 82 ? 27.681 -20.777 -11.874 1.00 52.28 82 ALA A O 1
ATOM 587 N N . PRO A 1 83 ? 28.673 -20.788 -9.846 1.00 58.22 83 PRO A N 1
ATOM 588 C CA . PRO A 1 83 ? 30.011 -20.891 -10.402 1.00 58.22 83 PRO A CA 1
ATOM 589 C C . PRO A 1 83 ? 30.147 -22.254 -11.091 1.00 58.22 83 PRO A C 1
ATOM 591 O O . PRO A 1 83 ? 29.802 -23.280 -10.500 1.00 58.22 83 PRO A O 1
ATOM 594 N N . CYS A 1 84 ? 30.574 -22.219 -12.355 1.00 56.69 84 CYS A N 1
ATOM 595 C CA . CYS A 1 84 ? 30.955 -23.388 -13.144 1.00 56.69 84 CYS A CA 1
ATOM 596 C C . CYS A 1 84 ? 32.131 -24.138 -12.510 1.00 56.69 84 CYS A C 1
ATOM 598 O O . CYS A 1 84 ? 33.010 -23.460 -11.925 1.00 56.69 84 CYS A O 1
#